Protein AF-A0A222WKD4-F1 (afdb_monomer_lite)

Radius of gyration: 14.37 Å; chains: 1; bounding box: 38×21×34 Å

Sequence (92 aa):
MSFTSTSILPDDASYNKLINLIDLLGYTKQRNEFKTEGLLASYFWYQHKNYRSYVGVELYIYRENGVISVDTRTRAGEVIGILNIKIKLLNI

pLDDT: mean 73.9, std 20.0, range [30.33, 92.69]

Structure (mmCIF, N/CA/C/O backbone):
data_AF-A0A222WKD4-F1
#
_entry.id   AF-A0A222WKD4-F1
#
loop_
_atom_site.group_PDB
_atom_site.id
_atom_site.type_symbol
_atom_site.label_atom_id
_atom_site.label_alt_id
_atom_site.label_comp_id
_atom_site.label_asym_id
_atom_site.label_entity_id
_atom_site.label_seq_id
_atom_site.pdbx_PDB_ins_code
_atom_site.Cartn_x
_atom_site.Cartn_y
_atom_site.Cartn_z
_atom_site.occupancy
_atom_site.B_iso_or_equiv
_atom_site.auth_seq_id
_atom_site.auth_comp_id
_atom_site.auth_asym_id
_atom_site.auth_atom_id
_atom_site.pdbx_PDB_model_num
ATOM 1 N N . MET A 1 1 ? 17.735 12.448 -6.247 1.00 52.00 1 MET A N 1
ATOM 2 C CA . MET A 1 1 ? 16.584 13.115 -5.585 1.00 52.00 1 MET A CA 1
ATOM 3 C C . MET A 1 1 ? 15.462 12.098 -5.405 1.00 52.00 1 MET A C 1
ATOM 5 O O . MET A 1 1 ? 15.316 11.243 -6.271 1.00 52.00 1 MET A O 1
ATOM 9 N N . SER A 1 2 ? 14.696 12.160 -4.313 1.00 59.53 2 SER A N 1
ATOM 10 C CA . SER A 1 2 ? 13.499 11.322 -4.123 1.00 59.53 2 SER A CA 1
ATOM 11 C C . SER A 1 2 ? 12.256 12.194 -4.027 1.00 59.53 2 SER A C 1
ATOM 13 O O . SER A 1 2 ? 12.271 13.172 -3.285 1.00 59.53 2 SER A O 1
ATOM 15 N N . PHE A 1 3 ? 11.202 11.832 -4.754 1.00 70.88 3 PHE A N 1
ATOM 16 C CA . PHE A 1 3 ? 9.903 12.495 -4.665 1.00 70.88 3 PHE A CA 1
ATOM 17 C C . PHE A 1 3 ? 9.010 11.701 -3.714 1.00 70.88 3 PHE A C 1
ATOM 19 O O . PHE A 1 3 ? 8.852 10.491 -3.894 1.00 70.88 3 PHE A O 1
ATOM 26 N N . THR A 1 4 ? 8.465 12.366 -2.701 1.00 79.06 4 THR A N 1
ATOM 27 C CA . THR A 1 4 ? 7.542 11.776 -1.727 1.00 79.06 4 THR A CA 1
ATOM 28 C C . THR A 1 4 ? 6.174 12.420 -1.869 1.00 79.06 4 THR A C 1
ATOM 30 O O . THR A 1 4 ? 6.072 13.641 -1.958 1.00 79.06 4 THR A O 1
ATOM 33 N N . SER A 1 5 ? 5.129 11.604 -1.883 1.00 85.75 5 SER A N 1
ATOM 34 C CA . SER A 1 5 ? 3.742 12.057 -1.918 1.00 85.75 5 SER A CA 1
ATOM 35 C C . SER A 1 5 ? 2.909 11.187 -0.991 1.00 85.75 5 SER A C 1
ATOM 37 O O . SER A 1 5 ? 3.071 9.971 -0.991 1.00 85.75 5 SER A O 1
ATOM 39 N N . THR A 1 6 ? 2.019 11.810 -0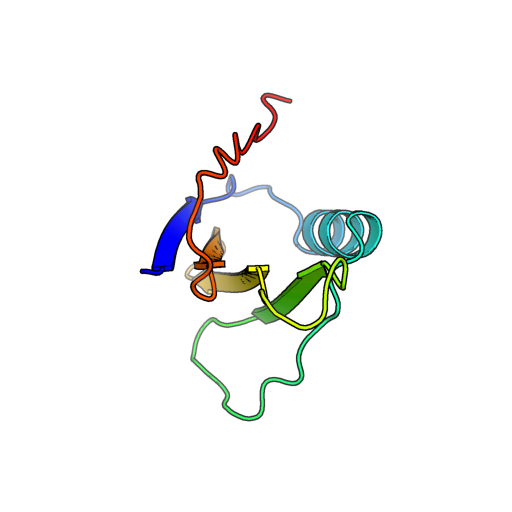.228 1.00 88.69 6 THR A N 1
ATOM 40 C CA . THR A 1 6 ? 1.083 11.125 0.665 1.00 88.69 6 THR A CA 1
ATOM 41 C C . THR A 1 6 ? -0.309 11.200 0.064 1.00 88.69 6 THR A C 1
ATOM 43 O O . THR A 1 6 ? -0.776 12.277 -0.302 1.00 88.69 6 THR A O 1
ATOM 46 N N . SER A 1 7 ? -0.968 10.051 -0.043 1.00 86.00 7 SER A N 1
ATOM 47 C CA . SER A 1 7 ? -2.366 9.941 -0.455 1.00 86.00 7 SER A CA 1
ATOM 48 C C . SER A 1 7 ? -3.192 9.449 0.723 1.00 86.00 7 SER A C 1
ATOM 50 O O . SER A 1 7 ? -2.930 8.374 1.256 1.00 86.00 7 SER A O 1
ATOM 52 N N . ILE A 1 8 ? -4.189 10.229 1.129 1.00 89.31 8 ILE A N 1
ATOM 53 C CA . ILE A 1 8 ? -5.150 9.830 2.160 1.00 89.31 8 ILE A CA 1
ATOM 54 C C . ILE A 1 8 ? -6.337 9.198 1.440 1.00 89.31 8 ILE A C 1
ATOM 56 O O . ILE A 1 8 ? -6.898 9.805 0.526 1.00 89.31 8 ILE A O 1
ATOM 60 N N . LEU A 1 9 ? -6.677 7.966 1.805 1.00 86.81 9 LEU A N 1
ATOM 61 C CA . LEU A 1 9 ? -7.825 7.275 1.236 1.00 86.81 9 LEU A CA 1
ATOM 62 C C . LEU A 1 9 ? -9.107 7.670 1.988 1.00 86.81 9 LEU A C 1
ATOM 64 O O . LEU A 1 9 ? -9.032 7.974 3.179 1.00 86.81 9 LEU A O 1
ATOM 68 N N . PRO A 1 10 ? -10.273 7.644 1.318 1.00 84.44 10 PRO A N 1
ATOM 69 C CA . PRO A 1 10 ? -11.565 7.852 1.969 1.00 84.44 10 PRO A CA 1
ATOM 70 C C . PRO A 1 10 ? -11.796 6.894 3.148 1.00 84.44 10 PRO A C 1
ATOM 72 O O . PRO A 1 10 ? -11.265 5.782 3.162 1.00 84.44 10 PRO A O 1
ATOM 75 N N . ASP A 1 11 ? -12.630 7.295 4.109 1.00 79.69 11 ASP A N 1
ATOM 76 C CA . ASP A 1 11 ? -12.866 6.543 5.355 1.00 79.69 11 ASP A CA 1
ATOM 77 C C . ASP A 1 11 ? -13.444 5.131 5.134 1.00 79.69 11 ASP A C 1
ATOM 79 O O . ASP A 1 11 ? -13.261 4.236 5.959 1.00 79.69 11 ASP A O 1
ATOM 83 N N . ASP A 1 12 ? -14.121 4.901 4.007 1.00 83.12 12 ASP A N 1
ATOM 84 C CA . ASP A 1 12 ? -14.691 3.609 3.613 1.00 83.12 12 ASP A CA 1
ATOM 85 C C . ASP A 1 12 ? -13.728 2.742 2.778 1.00 83.12 12 ASP A C 1
ATOM 87 O O . ASP A 1 12 ? -14.074 1.632 2.349 1.00 83.12 12 ASP A O 1
ATOM 91 N N . ALA A 1 13 ? -12.497 3.212 2.553 1.00 83.12 13 ALA A N 1
ATOM 92 C CA . ALA A 1 13 ? -11.516 2.501 1.757 1.00 83.12 13 ALA A CA 1
ATOM 93 C C . ALA A 1 13 ? -11.158 1.150 2.391 1.00 83.12 13 ALA A C 1
ATOM 95 O O . ALA A 1 13 ? -10.612 1.029 3.492 1.00 83.12 13 ALA A O 1
ATOM 96 N N . SER A 1 14 ? -11.429 0.082 1.643 1.00 88.69 14 SER A N 1
ATOM 97 C CA . SER A 1 14 ? -11.101 -1.270 2.077 1.00 88.69 14 SER A CA 1
ATOM 98 C C . SER A 1 14 ? -9.608 -1.543 1.910 1.00 88.69 14 SER A C 1
ATOM 100 O O . SER A 1 14 ? -9.100 -1.616 0.790 1.00 88.69 14 SER A O 1
ATOM 102 N N . TYR A 1 15 ? -8.927 -1.808 3.027 1.00 88.44 15 TYR A N 1
ATOM 103 C CA . TYR A 1 15 ? -7.526 -2.240 3.032 1.00 88.44 15 TYR A CA 1
ATOM 104 C C . TYR A 1 15 ? -7.285 -3.455 2.120 1.00 88.44 15 TYR A C 1
ATOM 106 O O . TYR A 1 15 ? -6.326 -3.474 1.359 1.00 88.44 15 TYR A O 1
ATOM 114 N N . ASN A 1 16 ? -8.190 -4.438 2.113 1.00 91.00 16 ASN A N 1
ATOM 115 C CA . ASN A 1 16 ? -8.044 -5.625 1.265 1.00 91.00 16 ASN A CA 1
ATOM 116 C C . ASN A 1 16 ? -8.100 -5.281 -0.230 1.00 91.00 16 ASN A C 1
ATOM 118 O O . ASN A 1 16 ? -7.341 -5.843 -1.016 1.00 91.00 16 ASN A O 1
ATOM 122 N N . LYS A 1 17 ? -8.965 -4.337 -0.629 1.00 90.25 17 LYS A N 1
ATOM 123 C CA . LYS A 1 17 ? -9.014 -3.862 -2.022 1.00 90.25 17 LYS A CA 1
ATOM 124 C C . LYS A 1 17 ? -7.716 -3.153 -2.407 1.00 90.25 17 LYS A C 1
ATOM 126 O O . LYS A 1 17 ? -7.217 -3.381 -3.505 1.00 90.25 17 LYS A O 1
ATOM 131 N N . LEU A 1 18 ? -7.163 -2.344 -1.500 1.00 90.50 18 LEU A N 1
ATOM 132 C CA . LEU A 1 18 ? -5.876 -1.681 -1.699 1.00 90.50 18 LEU A CA 1
ATOM 133 C C . LEU A 1 18 ? -4.749 -2.702 -1.903 1.00 90.50 18 LEU A C 1
ATOM 135 O O . LEU A 1 18 ? -3.991 -2.574 -2.858 1.00 90.50 18 LEU A O 1
ATOM 139 N N . ILE A 1 19 ? -4.669 -3.734 -1.058 1.00 92.69 19 ILE A N 1
ATOM 140 C CA . ILE A 1 19 ? -3.642 -4.776 -1.195 1.00 92.69 19 ILE A CA 1
ATOM 141 C C . ILE A 1 19 ? -3.777 -5.520 -2.526 1.00 92.69 19 ILE A C 1
ATOM 143 O O . ILE A 1 19 ? -2.794 -5.636 -3.251 1.00 92.69 19 ILE A O 1
ATOM 147 N N . ASN A 1 20 ? -4.991 -5.928 -2.901 1.00 91.69 20 ASN A N 1
ATOM 148 C CA . ASN A 1 20 ? -5.224 -6.604 -4.180 1.00 91.69 20 ASN A CA 1
ATOM 149 C C . ASN A 1 20 ? -4.804 -5.742 -5.381 1.00 91.69 20 ASN A C 1
ATOM 151 O O . ASN A 1 20 ? -4.259 -6.262 -6.352 1.00 91.69 20 ASN A O 1
ATOM 155 N N . LEU A 1 21 ? -5.052 -4.428 -5.325 1.00 90.19 21 LEU A N 1
ATOM 156 C CA . LEU A 1 21 ? -4.617 -3.499 -6.366 1.00 90.19 21 LEU A CA 1
ATOM 157 C C . LEU A 1 21 ? -3.087 -3.404 -6.430 1.00 90.19 21 LEU A C 1
ATOM 159 O O . LEU A 1 21 ? -2.519 -3.451 -7.516 1.00 90.19 21 LEU A O 1
ATOM 163 N N . ILE A 1 22 ? -2.422 -3.284 -5.281 1.00 91.25 22 ILE A N 1
ATOM 164 C CA . ILE A 1 22 ? -0.959 -3.196 -5.193 1.00 91.25 22 ILE A CA 1
ATOM 165 C C . ILE A 1 22 ? -0.300 -4.470 -5.743 1.00 91.25 22 ILE A C 1
ATOM 167 O O . ILE A 1 22 ? 0.640 -4.378 -6.536 1.00 91.25 22 ILE A O 1
ATOM 171 N N . ASP A 1 23 ? -0.835 -5.642 -5.398 1.00 88.50 23 ASP A N 1
ATOM 172 C CA . ASP A 1 23 ? -0.358 -6.929 -5.907 1.00 88.50 23 ASP A CA 1
ATOM 173 C C . ASP A 1 23 ? -0.579 -7.048 -7.428 1.00 88.50 23 ASP A C 1
ATOM 175 O O . ASP A 1 23 ? 0.320 -7.474 -8.155 1.00 88.50 23 ASP A O 1
ATOM 179 N N . LEU A 1 24 ? -1.733 -6.595 -7.942 1.00 90.56 24 LEU A N 1
ATOM 180 C CA . LEU A 1 24 ? -2.025 -6.566 -9.384 1.00 90.56 24 LEU A CA 1
ATOM 181 C C . LEU A 1 24 ? -1.052 -5.663 -10.160 1.00 90.56 24 LEU A C 1
ATOM 183 O O . LEU A 1 24 ? -0.696 -5.964 -11.299 1.00 90.56 24 LEU A O 1
ATOM 187 N N . LEU A 1 25 ? -0.604 -4.568 -9.545 1.00 88.06 25 LEU A N 1
ATOM 188 C CA . LEU A 1 25 ? 0.397 -3.662 -10.113 1.00 88.06 25 LEU A CA 1
ATOM 189 C C . LEU A 1 25 ? 1.824 -4.245 -10.081 1.00 88.06 25 LEU A C 1
ATOM 191 O O . LEU A 1 25 ? 2.755 -3.618 -10.590 1.00 88.06 25 LEU A O 1
ATOM 195 N N . GLY A 1 26 ? 2.011 -5.444 -9.520 1.00 87.50 26 GLY A N 1
ATOM 196 C CA . GLY A 1 26 ? 3.290 -6.151 -9.492 1.00 87.50 26 GLY A CA 1
ATOM 197 C C . GLY A 1 26 ? 4.257 -5.632 -8.431 1.00 87.50 26 GLY A C 1
ATOM 198 O O . GLY A 1 26 ? 5.463 -5.868 -8.525 1.00 87.50 26 GLY A O 1
ATOM 199 N N . TYR A 1 27 ? 3.760 -4.902 -7.433 1.00 89.88 27 TYR A N 1
ATOM 200 C CA . TYR A 1 27 ? 4.567 -4.539 -6.277 1.00 89.88 27 TYR A CA 1
ATOM 201 C C . TYR A 1 27 ? 4.875 -5.781 -5.445 1.00 89.88 27 TYR A C 1
ATOM 203 O O . TYR A 1 27 ? 4.040 -6.659 -5.254 1.00 89.88 27 TYR A O 1
ATOM 211 N N . THR A 1 28 ? 6.082 -5.836 -4.896 1.00 90.12 28 THR A N 1
ATOM 212 C CA . THR A 1 28 ? 6.487 -6.904 -3.984 1.00 90.12 28 THR A CA 1
ATOM 213 C C . THR A 1 28 ? 6.396 -6.406 -2.552 1.00 90.12 28 THR A C 1
ATOM 215 O O . THR A 1 28 ? 6.958 -5.360 -2.218 1.00 90.12 28 THR A O 1
ATOM 218 N N . LYS A 1 29 ? 5.704 -7.155 -1.689 1.00 91.25 29 LYS A N 1
ATOM 219 C CA . LYS A 1 29 ? 5.632 -6.846 -0.258 1.00 91.25 29 LYS A CA 1
ATOM 220 C C . LYS A 1 29 ? 7.024 -6.923 0.364 1.00 91.25 29 LYS A C 1
ATOM 222 O O . LYS A 1 29 ? 7.706 -7.941 0.243 1.00 91.25 29 LYS A O 1
ATOM 227 N N . GLN A 1 30 ? 7.437 -5.865 1.049 1.00 87.88 30 GLN A N 1
ATOM 228 C CA . GLN A 1 30 ? 8.699 -5.850 1.774 1.00 87.88 30 GLN A CA 1
ATOM 229 C C . GLN A 1 30 ? 8.518 -6.433 3.177 1.00 87.88 30 GLN A C 1
ATOM 231 O O . GLN A 1 30 ? 7.469 -6.308 3.819 1.00 87.88 30 GLN A O 1
ATOM 236 N N . ARG A 1 31 ? 9.569 -7.089 3.674 1.00 82.69 31 ARG A N 1
ATOM 237 C CA . ARG A 1 31 ? 9.628 -7.507 5.071 1.00 82.69 31 ARG A CA 1
ATOM 238 C C . ARG A 1 31 ? 9.960 -6.279 5.914 1.00 82.69 31 ARG A C 1
ATOM 240 O O . ARG A 1 31 ? 11.072 -5.770 5.849 1.00 82.69 31 ARG A O 1
ATOM 247 N N . ASN A 1 32 ? 9.004 -5.823 6.714 1.00 73.38 32 ASN A N 1
ATOM 248 C CA . ASN A 1 32 ? 9.258 -4.780 7.702 1.00 73.38 32 ASN A CA 1
ATOM 249 C C . ASN A 1 32 ? 10.005 -5.387 8.887 1.00 73.38 32 ASN A C 1
ATOM 251 O O . ASN A 1 32 ? 9.414 -6.068 9.724 1.00 73.38 32 ASN A O 1
ATOM 255 N N . GLU A 1 33 ? 11.317 -5.175 8.930 1.00 68.88 33 GLU A N 1
ATOM 256 C CA . GLU A 1 33 ? 12.161 -5.596 10.054 1.00 68.88 33 GLU A CA 1
ATOM 257 C C . GLU A 1 33 ? 11.945 -4.709 11.287 1.00 68.88 33 GLU A C 1
ATOM 259 O O . GLU A 1 33 ? 12.094 -5.167 12.418 1.00 68.88 33 GLU A O 1
ATOM 264 N N . PHE A 1 34 ? 11.491 -3.471 11.072 1.00 70.50 34 PHE A N 1
ATOM 265 C CA . PHE A 1 34 ? 11.150 -2.517 12.119 1.00 70.50 34 PHE A CA 1
ATOM 266 C C . PHE A 1 34 ? 9.640 -2.279 12.145 1.00 70.50 34 PHE A C 1
ATOM 268 O O . PHE A 1 34 ? 9.019 -2.005 11.116 1.00 70.50 34 PHE A O 1
ATOM 275 N N . LYS A 1 35 ? 9.040 -2.401 13.333 1.00 65.69 35 LYS A N 1
ATOM 276 C CA . LYS A 1 35 ? 7.634 -2.055 13.558 1.00 65.69 35 LYS A CA 1
ATOM 277 C C . LYS A 1 35 ? 7.534 -0.554 13.807 1.00 65.69 35 LYS A C 1
ATOM 279 O O . LYS A 1 35 ? 7.794 -0.100 14.916 1.00 65.69 35 LYS A O 1
ATOM 284 N N . THR A 1 36 ? 7.166 0.193 12.775 1.00 81.31 36 THR A N 1
ATOM 285 C CA . THR A 1 36 ? 6.726 1.583 12.920 1.00 81.31 36 THR A CA 1
ATOM 286 C C . THR A 1 36 ? 5.262 1.589 13.347 1.00 81.31 36 THR A C 1
ATOM 288 O O . THR A 1 36 ? 4.463 0.809 12.826 1.00 81.31 36 THR A O 1
ATOM 291 N N . GLU A 1 37 ? 4.910 2.427 14.319 1.00 83.75 37 GLU A N 1
ATOM 292 C CA . GLU A 1 37 ? 3.526 2.571 14.775 1.00 83.75 37 GLU A CA 1
ATOM 293 C C . GLU A 1 37 ? 2.614 2.985 13.609 1.00 83.75 37 GLU A C 1
ATOM 295 O O . GLU A 1 37 ? 3.031 3.721 12.717 1.00 83.7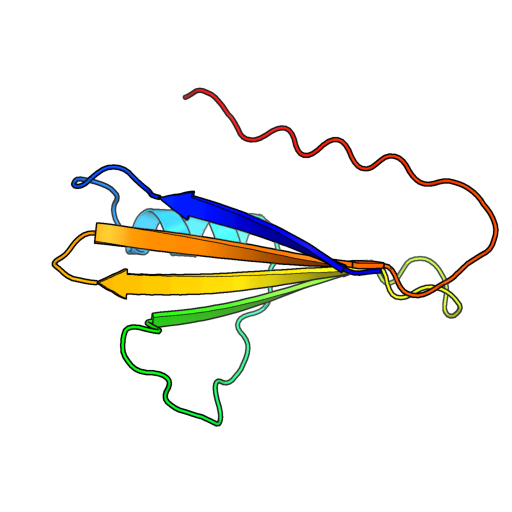5 37 GLU A O 1
ATOM 300 N N . GLY A 1 38 ? 1.403 2.426 13.548 1.00 86.31 38 GLY A N 1
ATOM 301 C CA . GLY A 1 38 ? 0.451 2.684 12.461 1.00 86.31 38 GLY A CA 1
ATOM 302 C C . GLY A 1 38 ? 0.799 2.054 11.102 1.00 86.31 38 GLY A C 1
ATOM 303 O O . GLY A 1 38 ? -0.084 1.960 10.251 1.00 86.31 38 GLY A O 1
ATOM 304 N N . LEU A 1 39 ? 2.027 1.569 10.872 1.00 89.44 39 LEU A N 1
ATOM 305 C CA . LEU A 1 39 ? 2.426 0.954 9.600 1.00 89.44 39 LEU A CA 1
ATOM 306 C C . LEU A 1 39 ? 1.809 -0.444 9.447 1.00 89.44 39 LEU A C 1
ATOM 308 O O . LEU A 1 39 ? 2.123 -1.371 10.196 1.00 89.44 39 LEU A O 1
ATOM 312 N N . LEU A 1 40 ? 0.977 -0.622 8.423 1.00 90.25 40 LEU A N 1
ATOM 313 C CA . LEU A 1 40 ? 0.338 -1.901 8.111 1.00 90.25 40 LEU A CA 1
ATOM 314 C C . LEU A 1 40 ? 1.202 -2.774 7.200 1.00 90.25 40 LEU A C 1
ATOM 316 O O . LEU A 1 40 ? 1.344 -3.979 7.422 1.00 90.25 40 LEU A O 1
ATOM 320 N N . ALA A 1 41 ? 1.769 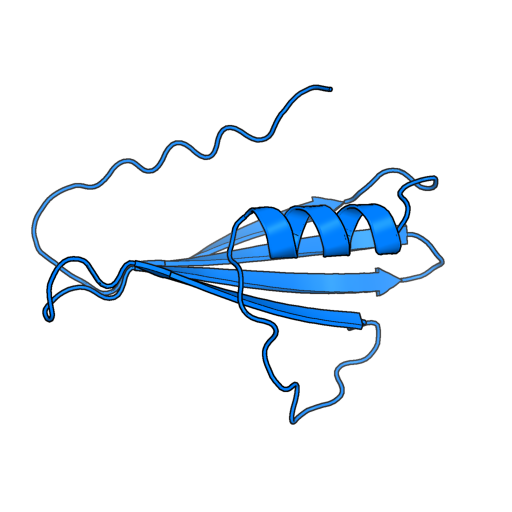-2.175 6.154 1.00 91.19 41 ALA A N 1
ATOM 321 C CA . ALA A 1 41 ? 2.585 -2.876 5.175 1.00 91.19 41 ALA A CA 1
ATOM 322 C C . ALA A 1 41 ? 3.440 -1.899 4.370 1.00 91.19 41 ALA A C 1
ATOM 324 O O . ALA A 1 41 ? 3.110 -0.724 4.225 1.00 91.19 41 ALA A O 1
ATOM 325 N N . SER A 1 42 ? 4.531 -2.413 3.818 1.00 91.06 42 SER A N 1
ATOM 326 C CA . SER A 1 42 ? 5.360 -1.706 2.852 1.00 91.06 42 SER A CA 1
ATOM 327 C C . SER A 1 42 ? 5.549 -2.567 1.611 1.00 91.06 42 SER A C 1
ATOM 329 O O . SER A 1 42 ? 5.537 -3.803 1.665 1.00 91.06 42 SER A O 1
ATOM 331 N N . TYR A 1 43 ? 5.686 -1.900 0.477 1.00 90.75 43 TYR A N 1
ATOM 332 C CA . TYR A 1 43 ? 5.788 -2.525 -0.827 1.00 90.75 43 TYR A CA 1
ATOM 333 C C . TYR A 1 43 ? 6.840 -1.822 -1.663 1.00 90.75 43 TYR A C 1
ATOM 335 O O . TYR A 1 43 ? 7.086 -0.627 -1.514 1.00 90.75 43 TYR A O 1
ATOM 343 N N . PHE A 1 44 ? 7.438 -2.569 -2.579 1.00 87.56 44 PHE A N 1
ATOM 344 C CA . PHE A 1 44 ? 8.418 -2.033 -3.498 1.00 87.56 44 PHE A CA 1
ATOM 345 C C . PHE A 1 44 ? 8.214 -2.579 -4.891 1.00 87.56 44 PHE A C 1
ATOM 347 O O . PHE A 1 44 ? 8.033 -3.778 -5.099 1.00 87.56 44 PHE A O 1
ATOM 354 N N . TRP A 1 45 ? 8.278 -1.669 -5.845 1.00 87.12 45 TRP A N 1
ATOM 355 C CA . TRP A 1 45 ? 8.320 -1.975 -7.255 1.00 87.12 45 TRP A CA 1
ATOM 356 C C . TRP A 1 45 ? 9.584 -1.371 -7.847 1.00 87.12 45 TRP A C 1
ATOM 358 O O . TRP A 1 45 ? 9.981 -0.261 -7.492 1.00 87.12 45 TRP A O 1
ATOM 368 N N . TYR A 1 46 ? 10.216 -2.087 -8.767 1.00 80.06 46 TYR A N 1
ATOM 369 C CA . TYR A 1 46 ? 11.382 -1.596 -9.486 1.00 80.06 46 TYR A CA 1
ATOM 370 C C . TYR A 1 46 ? 11.377 -2.102 -10.921 1.00 80.06 46 TYR A C 1
ATOM 372 O O . TYR A 1 46 ? 10.903 -3.201 -11.212 1.00 80.06 46 TYR A O 1
ATOM 380 N N . GLN A 1 47 ? 11.965 -1.317 -11.821 1.00 70.31 47 GLN A N 1
ATOM 381 C CA . GLN A 1 47 ? 12.139 -1.722 -13.209 1.00 70.31 47 GLN A CA 1
ATOM 382 C C . GLN A 1 47 ? 13.576 -2.196 -13.457 1.00 70.31 47 GLN A C 1
ATOM 384 O O . GLN A 1 47 ? 14.519 -1.420 -13.366 1.00 70.31 47 GLN A O 1
ATOM 389 N N . HIS A 1 48 ? 13.755 -3.466 -13.829 1.00 60.44 48 HIS A N 1
ATOM 390 C CA . HIS A 1 48 ? 15.049 -4.053 -14.222 1.00 60.44 48 HIS A CA 1
ATOM 391 C C . HIS A 1 48 ? 15.415 -3.786 -15.698 1.00 60.44 48 HIS A C 1
ATOM 393 O O . HIS A 1 48 ? 16.022 -4.619 -16.369 1.00 60.44 48 HIS A O 1
ATOM 399 N N . LYS A 1 49 ? 15.040 -2.628 -16.257 1.00 54.53 49 LYS A N 1
ATOM 400 C CA . LYS A 1 49 ? 15.488 -2.240 -17.603 1.00 54.53 49 LYS A CA 1
ATOM 401 C C . LYS A 1 49 ? 16.756 -1.401 -17.477 1.00 54.53 49 LYS A C 1
ATOM 403 O O . LYS A 1 49 ? 16.683 -0.194 -17.302 1.00 54.53 49 LYS A O 1
ATOM 408 N N . ASN A 1 50 ? 17.893 -2.076 -17.637 1.00 44.75 50 ASN A N 1
ATOM 409 C CA . ASN A 1 50 ? 19.267 -1.566 -17.657 1.00 44.75 50 ASN A CA 1
ATOM 410 C C . ASN A 1 50 ? 19.939 -1.421 -16.283 1.00 44.75 50 ASN A C 1
ATOM 412 O O . ASN A 1 50 ? 19.638 -0.541 -15.487 1.00 44.75 50 ASN A O 1
ATOM 416 N N . TYR A 1 51 ? 20.965 -2.254 -16.096 1.00 44.72 51 TYR A N 1
ATOM 417 C CA . TYR A 1 51 ? 21.904 -2.386 -14.972 1.00 44.72 51 TYR A CA 1
ATOM 418 C C . TYR A 1 51 ? 22.517 -1.078 -14.411 1.00 44.72 51 TYR A C 1
ATOM 420 O O . TYR A 1 51 ? 23.209 -1.108 -13.399 1.00 44.72 51 TYR A O 1
ATOM 428 N N . ARG A 1 52 ? 22.291 0.079 -15.048 1.00 51.78 52 ARG A N 1
ATOM 429 C CA . ARG A 1 52 ? 22.902 1.369 -14.689 1.00 51.78 52 ARG A CA 1
ATOM 430 C C . ARG A 1 52 ? 21.942 2.377 -14.050 1.00 51.78 52 ARG A C 1
ATOM 432 O O . ARG A 1 52 ? 22.417 3.413 -13.607 1.00 51.78 52 ARG A O 1
ATOM 439 N N . SER A 1 53 ? 20.639 2.093 -13.959 1.00 50.94 53 SER A N 1
ATOM 440 C CA . SER A 1 53 ? 19.670 2.992 -13.310 1.00 50.94 53 SER A CA 1
ATOM 441 C C . SER A 1 53 ? 18.618 2.189 -12.560 1.00 50.94 53 SER A C 1
ATOM 443 O O . SER A 1 53 ? 17.778 1.534 -13.168 1.00 50.94 53 SER A O 1
ATOM 445 N N . TYR A 1 54 ? 18.629 2.260 -11.232 1.00 55.69 54 TYR A N 1
ATOM 446 C CA . TYR A 1 54 ? 17.541 1.714 -10.427 1.00 55.69 54 TYR A CA 1
ATOM 447 C C . TYR A 1 54 ? 16.505 2.816 -10.215 1.00 55.69 54 TYR A C 1
ATOM 449 O O . TYR A 1 54 ? 16.710 3.720 -9.405 1.00 55.69 54 TYR A O 1
ATOM 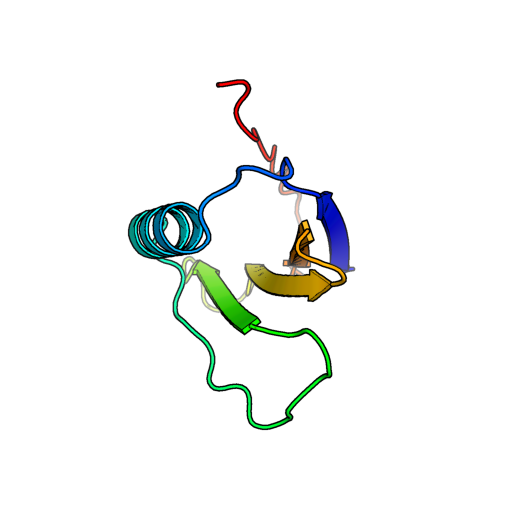457 N N . VAL A 1 55 ? 15.403 2.762 -10.966 1.00 69.50 55 VAL A N 1
ATOM 458 C CA . VAL A 1 55 ? 14.193 3.521 -10.634 1.00 69.50 55 VAL A CA 1
ATOM 459 C C . VAL A 1 55 ? 13.254 2.581 -9.896 1.00 69.50 55 VAL A C 1
ATOM 461 O O . VAL A 1 55 ? 12.894 1.516 -10.406 1.00 69.50 55 VAL A O 1
ATOM 464 N N . GLY A 1 56 ? 12.901 2.968 -8.675 1.00 80.62 56 GLY A N 1
ATOM 465 C CA . GLY A 1 56 ? 12.018 2.205 -7.808 1.00 80.62 56 GLY A CA 1
ATOM 466 C C . GLY A 1 56 ? 10.955 3.087 -7.174 1.00 80.62 56 GLY A C 1
ATOM 467 O O . GLY A 1 56 ? 11.164 4.284 -6.956 1.00 80.62 56 GLY A O 1
ATOM 468 N N . VAL A 1 57 ? 9.815 2.482 -6.875 1.00 85.06 57 VAL A N 1
ATOM 469 C CA . VAL A 1 57 ? 8.713 3.103 -6.148 1.00 85.06 57 VAL A CA 1
ATOM 470 C C . VAL A 1 57 ? 8.473 2.287 -4.890 1.00 85.06 57 VAL A C 1
ATOM 472 O O . VAL A 1 57 ? 8.167 1.098 -4.953 1.00 85.06 57 VAL A O 1
ATOM 475 N N . GLU A 1 58 ? 8.634 2.935 -3.747 1.00 88.81 58 GLU A N 1
ATOM 476 C CA . GLU A 1 58 ? 8.299 2.405 -2.431 1.00 88.81 58 GLU A CA 1
ATOM 477 C C . GLU A 1 58 ? 6.901 2.904 -2.055 1.00 88.81 58 GLU A C 1
ATOM 479 O O . GLU A 1 58 ? 6.588 4.081 -2.254 1.00 88.81 58 GLU A O 1
ATOM 484 N N . LEU A 1 59 ? 6.071 2.015 -1.516 1.00 90.62 59 LEU A N 1
ATOM 485 C CA . LEU A 1 59 ? 4.792 2.356 -0.903 1.00 90.62 59 LEU A CA 1
ATOM 486 C C . LEU A 1 59 ? 4.841 1.983 0.573 1.00 90.62 59 LEU A C 1
ATOM 488 O O . LEU A 1 59 ? 5.255 0.876 0.919 1.00 90.62 59 LEU A O 1
ATOM 492 N N . TYR A 1 60 ? 4.356 2.874 1.424 1.00 90.88 60 TYR A N 1
ATOM 493 C CA . TYR A 1 60 ? 4.157 2.627 2.845 1.00 90.88 60 TYR A CA 1
ATOM 494 C C . TYR A 1 60 ? 2.693 2.882 3.168 1.00 90.88 60 TYR A C 1
ATOM 496 O O . TYR A 1 60 ? 2.174 3.960 2.897 1.00 90.88 60 TYR A O 1
ATOM 504 N N . ILE A 1 61 ? 2.019 1.868 3.698 1.00 91.81 61 ILE A N 1
ATOM 505 C CA . ILE A 1 61 ? 0.597 1.933 4.016 1.00 91.81 61 ILE A CA 1
ATOM 506 C C . ILE A 1 61 ? 0.463 2.083 5.520 1.00 91.81 61 ILE A C 1
ATOM 508 O O . ILE A 1 61 ? 0.850 1.177 6.264 1.00 91.81 61 ILE A O 1
ATOM 512 N N . TYR A 1 62 ? -0.128 3.186 5.951 1.00 92.12 62 TYR A N 1
ATOM 513 C CA . TYR A 1 62 ? -0.409 3.454 7.351 1.00 92.12 62 TYR A CA 1
ATOM 514 C C . TYR A 1 62 ? -1.907 3.397 7.622 1.00 92.12 62 TYR A C 1
ATOM 516 O O . TYR A 1 62 ? -2.738 3.579 6.727 1.00 92.12 62 TYR A O 1
ATOM 524 N N . ARG A 1 63 ? -2.252 3.134 8.879 1.00 90.31 63 ARG A N 1
ATOM 525 C CA . ARG A 1 63 ? -3.595 3.327 9.406 1.00 90.31 63 ARG A CA 1
ATOM 526 C C . ARG A 1 63 ? -3.519 4.043 10.739 1.00 90.31 63 ARG A C 1
ATOM 528 O O . ARG A 1 63 ? -3.033 3.487 11.720 1.00 90.31 63 ARG A O 1
ATOM 535 N N . GLU A 1 64 ? -4.095 5.232 10.767 1.00 87.75 64 GLU A N 1
ATOM 536 C CA . GLU A 1 64 ? -4.176 6.083 11.947 1.00 87.75 64 GLU A CA 1
ATOM 537 C C . GLU A 1 64 ? -5.631 6.510 12.132 1.00 87.75 64 GLU A C 1
ATOM 539 O O . GLU A 1 64 ? -6.286 6.932 11.184 1.00 87.75 64 GLU A O 1
ATOM 544 N N . ASN A 1 65 ? -6.174 6.342 13.341 1.00 86.00 65 ASN A N 1
ATOM 545 C CA . ASN A 1 65 ? -7.566 6.692 13.667 1.00 86.00 65 ASN A CA 1
ATOM 546 C C . ASN A 1 65 ? -8.623 6.106 12.703 1.00 86.00 65 ASN A C 1
ATOM 548 O O . ASN A 1 65 ? -9.669 6.702 12.478 1.00 86.00 65 ASN A O 1
ATOM 552 N N . GLY A 1 66 ? -8.353 4.928 12.128 1.00 83.69 66 GLY A N 1
ATOM 553 C CA . GLY A 1 66 ? -9.244 4.253 11.174 1.00 83.69 66 GLY A CA 1
ATOM 554 C C . GLY A 1 66 ? -9.056 4.671 9.712 1.00 83.69 66 GLY A C 1
ATOM 555 O O . GLY A 1 66 ? -9.450 3.914 8.826 1.00 83.69 66 GLY A O 1
ATOM 556 N N . VAL A 1 67 ? -8.369 5.784 9.456 1.00 87.69 67 VAL A N 1
ATOM 557 C CA . VAL A 1 67 ? -8.079 6.302 8.115 1.00 87.69 67 VAL A CA 1
ATOM 558 C C . VAL A 1 67 ? -6.840 5.612 7.553 1.00 87.69 67 VAL A C 1
ATOM 560 O O . VAL A 1 67 ? -5.847 5.434 8.260 1.00 87.69 67 VAL A O 1
ATOM 563 N N . ILE A 1 68 ? -6.891 5.198 6.285 1.00 90.25 68 ILE A N 1
ATOM 564 C CA . ILE A 1 68 ? -5.743 4.603 5.590 1.00 90.25 68 ILE A CA 1
ATOM 565 C C . ILE A 1 68 ? -5.026 5.692 4.795 1.00 90.25 68 ILE A C 1
ATOM 567 O O . ILE A 1 68 ? -5.645 6.390 3.993 1.00 90.25 68 ILE A O 1
ATOM 571 N N . SER A 1 69 ? -3.712 5.789 4.953 1.00 91.50 69 SER A N 1
ATOM 572 C CA . SER A 1 69 ? -2.862 6.623 4.107 1.00 91.50 69 SER A CA 1
ATOM 573 C C . SER A 1 69 ? -1.803 5.781 3.405 1.00 91.50 69 SER A C 1
ATOM 575 O O . SER A 1 69 ? -1.387 4.721 3.879 1.00 91.50 69 SER A O 1
ATOM 577 N N . VAL A 1 70 ? -1.400 6.239 2.225 1.00 90.25 70 VAL A N 1
ATOM 578 C CA . VAL A 1 70 ? -0.367 5.613 1.407 1.00 90.25 70 VAL A CA 1
ATOM 579 C C . VAL A 1 70 ? 0.684 6.658 1.082 1.00 90.25 70 VAL A C 1
ATOM 581 O O . VAL A 1 70 ? 0.446 7.581 0.300 1.00 90.25 70 VAL A O 1
ATOM 584 N N . ASP A 1 71 ? 1.864 6.479 1.655 1.00 89.44 71 ASP A N 1
ATOM 585 C CA . ASP A 1 71 ? 3.044 7.250 1.304 1.00 89.44 71 ASP A CA 1
ATOM 586 C C . ASP A 1 71 ? 3.748 6.583 0.132 1.00 89.44 71 ASP A C 1
ATOM 588 O O . ASP A 1 71 ? 4.162 5.426 0.193 1.00 89.44 71 ASP A O 1
ATOM 592 N N . THR A 1 72 ? 3.911 7.337 -0.945 1.00 86.88 72 THR A N 1
ATOM 593 C CA . THR A 1 72 ? 4.648 6.934 -2.135 1.00 86.88 72 THR A CA 1
ATOM 594 C C . THR A 1 72 ? 5.990 7.637 -2.143 1.00 86.88 72 THR A C 1
ATOM 596 O O . THR A 1 72 ? 6.056 8.866 -2.170 1.00 86.88 72 THR A O 1
ATOM 599 N N . ARG A 1 73 ? 7.075 6.868 -2.186 1.00 84.75 73 ARG A N 1
ATOM 600 C CA . ARG A 1 73 ? 8.430 7.388 -2.343 1.00 84.75 73 ARG A CA 1
ATOM 601 C C . ARG A 1 73 ? 9.031 6.865 -3.637 1.00 84.75 73 ARG A C 1
ATOM 603 O O . ARG A 1 73 ? 9.336 5.686 -3.777 1.00 84.75 73 ARG A O 1
ATOM 610 N N . THR A 1 74 ? 9.239 7.766 -4.588 1.00 80.56 74 THR A N 1
ATOM 611 C CA . THR A 1 74 ? 9.947 7.453 -5.830 1.00 80.56 74 THR A CA 1
ATOM 612 C C . THR A 1 74 ? 11.431 7.697 -5.627 1.00 80.56 74 THR A C 1
ATOM 614 O O . THR A 1 74 ? 11.853 8.806 -5.283 1.00 80.56 74 THR A O 1
ATOM 617 N N . ARG A 1 75 ? 12.237 6.664 -5.859 1.00 71.19 75 ARG A N 1
ATOM 618 C CA . ARG A 1 75 ? 13.693 6.761 -5.911 1.00 71.19 75 ARG A CA 1
ATOM 619 C C . ARG A 1 75 ? 14.126 6.699 -7.365 1.00 71.19 75 ARG A C 1
ATOM 621 O O . ARG A 1 75 ? 14.007 5.661 -8.007 1.00 71.19 75 ARG A O 1
ATOM 628 N N . ALA A 1 76 ? 14.642 7.814 -7.869 1.00 60.94 76 ALA A N 1
ATOM 629 C CA . ALA A 1 76 ? 15.422 7.817 -9.094 1.00 60.94 76 ALA A CA 1
ATOM 630 C C . ALA A 1 76 ? 16.898 7.635 -8.717 1.00 60.94 76 ALA A C 1
ATOM 632 O O . ALA A 1 76 ? 17.492 8.520 -8.095 1.00 60.94 76 ALA A O 1
ATOM 633 N N . GLY A 1 77 ? 17.475 6.482 -9.055 1.00 55.19 77 GLY A N 1
ATOM 634 C CA . GLY A 1 77 ? 18.923 6.336 -9.167 1.00 55.19 77 GLY A CA 1
ATOM 635 C C . GLY A 1 77 ? 19.422 7.139 -10.369 1.00 55.19 77 GLY A C 1
ATOM 636 O O . GLY A 1 77 ? 18.790 7.121 -11.424 1.00 55.19 77 GLY A O 1
ATOM 637 N N . GLU A 1 78 ? 20.511 7.885 -10.192 1.00 43.56 78 GLU A N 1
ATOM 638 C CA . GLU A 1 78 ? 21.125 8.736 -11.220 1.00 43.56 78 GLU A CA 1
ATOM 639 C C . GLU A 1 78 ? 21.352 7.989 -12.545 1.00 43.56 78 GLU A C 1
ATOM 641 O O . GLU A 1 78 ? 22.041 6.976 -12.552 1.00 43.56 78 GLU A O 1
ATOM 646 N N . VAL A 1 79 ? 20.846 8.530 -13.662 1.00 40.16 79 VAL A N 1
ATOM 647 C CA . VAL A 1 79 ? 21.506 8.494 -14.981 1.00 40.16 79 VAL A CA 1
ATOM 648 C C . VAL A 1 79 ? 21.208 9.802 -15.717 1.00 40.16 79 VAL A C 1
ATOM 650 O O . VAL A 1 79 ? 20.094 10.323 -15.679 1.00 40.16 79 VAL A O 1
ATOM 653 N N . ILE A 1 80 ? 22.242 10.331 -16.376 1.00 39.25 80 ILE A N 1
ATOM 654 C CA . ILE A 1 80 ? 22.206 11.462 -17.306 1.00 39.25 80 ILE A CA 1
ATOM 655 C C . ILE A 1 80 ? 21.100 11.227 -18.346 1.00 39.25 80 ILE A C 1
ATOM 657 O O . ILE A 1 80 ? 21.216 10.332 -19.179 1.00 39.25 80 ILE A O 1
ATOM 661 N N . GLY A 1 81 ? 20.052 12.053 -18.318 1.00 35.72 81 GLY A N 1
ATOM 662 C CA . GLY A 1 81 ? 19.058 12.130 -19.391 1.00 35.72 81 GLY A CA 1
ATOM 663 C C . GLY A 1 81 ? 17.638 11.743 -18.979 1.00 35.72 81 GLY A C 1
ATOM 664 O O . GLY A 1 81 ? 17.243 10.594 -19.100 1.00 35.72 81 GLY A O 1
ATOM 665 N N . ILE A 1 82 ? 16.888 12.761 -18.545 1.00 42.59 82 ILE A N 1
ATOM 666 C CA . ILE A 1 82 ? 15.437 12.973 -18.707 1.00 42.59 82 ILE A CA 1
ATOM 667 C C . ILE A 1 82 ? 14.555 11.712 -18.640 1.00 42.59 82 ILE A C 1
ATOM 669 O O . ILE A 1 82 ? 14.395 11.012 -19.636 1.00 42.59 82 ILE A O 1
ATOM 673 N N . LEU A 1 83 ? 13.810 11.532 -17.543 1.00 33.66 83 LEU A N 1
ATOM 674 C CA . LEU A 1 83 ? 12.574 10.747 -17.594 1.00 33.66 83 LEU A CA 1
ATOM 675 C C . LEU A 1 83 ? 11.442 11.435 -16.818 1.00 33.66 83 LEU A C 1
ATOM 677 O O . LEU A 1 83 ? 11.419 11.471 -15.590 1.00 33.66 83 LEU A O 1
ATOM 681 N N . ASN A 1 84 ? 10.492 11.986 -17.575 1.00 37.09 84 ASN A N 1
ATOM 682 C CA . ASN A 1 84 ? 9.185 12.429 -17.098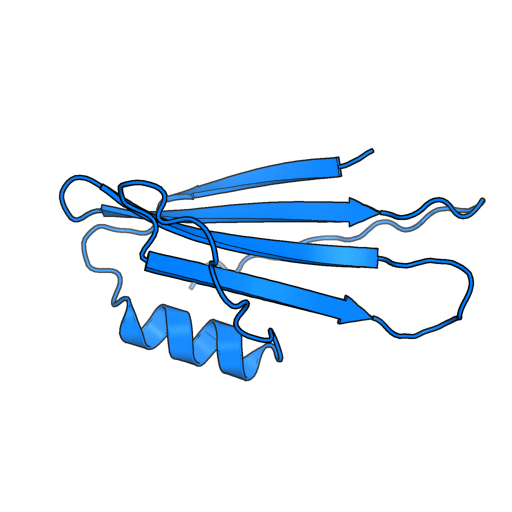 1.00 37.09 84 ASN A CA 1
ATOM 683 C C . ASN A 1 84 ? 8.330 11.195 -16.768 1.00 37.09 84 ASN A C 1
ATOM 685 O O . ASN A 1 84 ? 7.875 10.509 -17.683 1.00 37.09 84 ASN A O 1
ATOM 689 N N . ILE A 1 85 ?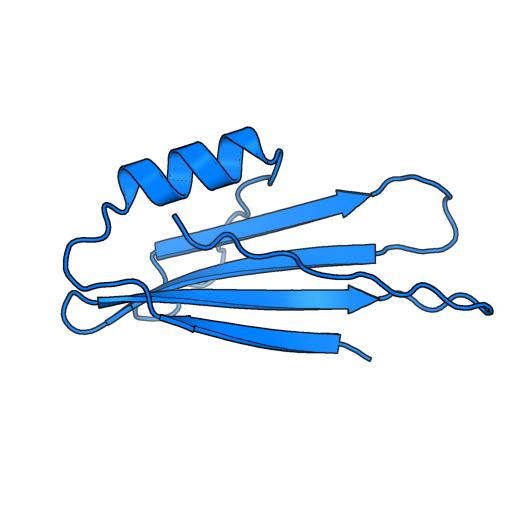 8.071 10.926 -15.487 1.00 43.81 85 ILE A N 1
ATOM 690 C CA . ILE A 1 85 ? 7.092 9.914 -15.063 1.00 43.81 85 ILE A CA 1
ATOM 691 C C . ILE A 1 85 ? 5.810 10.644 -14.644 1.00 43.81 85 ILE A C 1
ATOM 693 O O . ILE A 1 85 ? 5.720 11.200 -13.553 1.00 43.81 85 ILE A O 1
ATOM 697 N N . LYS A 1 86 ? 4.809 10.666 -15.536 1.00 34.44 86 LYS A N 1
ATOM 698 C CA . LYS A 1 86 ? 3.438 11.097 -15.217 1.00 34.44 86 LYS A CA 1
ATOM 699 C C . LYS A 1 86 ? 2.753 10.000 -14.398 1.00 34.44 86 LYS A C 1
ATOM 701 O O . LYS A 1 86 ? 2.343 8.986 -14.957 1.00 34.44 86 LYS A O 1
ATOM 706 N N . ILE A 1 87 ? 2.595 10.217 -13.095 1.00 41.19 87 ILE A N 1
ATOM 707 C CA . ILE A 1 87 ? 1.718 9.401 -12.248 1.00 41.19 87 ILE A CA 1
ATOM 708 C C . ILE A 1 87 ? 0.279 9.833 -12.543 1.00 41.19 87 ILE A C 1
ATOM 710 O O . ILE A 1 87 ? -0.141 10.933 -12.191 1.00 41.19 87 ILE A O 1
ATOM 714 N N . LYS A 1 88 ? -0.464 8.982 -13.250 1.00 34.19 88 LYS A N 1
ATOM 715 C CA . LYS A 1 88 ? -1.900 9.141 -13.490 1.00 34.19 88 LYS A CA 1
ATOM 716 C C . LYS A 1 88 ? -2.623 8.323 -12.420 1.00 34.19 88 LYS A C 1
ATOM 718 O O . LYS A 1 88 ? -2.915 7.153 -12.642 1.00 34.19 88 LYS A O 1
ATOM 723 N N . LEU A 1 89 ? -2.837 8.908 -11.243 1.00 35.53 89 LEU A N 1
ATOM 724 C CA . LEU A 1 89 ? -3.758 8.332 -10.264 1.00 35.53 89 LEU A CA 1
ATOM 725 C C . LEU A 1 89 ? -5.191 8.633 -10.720 1.00 35.53 89 LEU A C 1
ATOM 727 O O . LEU A 1 89 ? -5.514 9.745 -11.139 1.00 35.53 89 LEU A O 1
ATOM 731 N N . LEU A 1 90 ? -5.983 7.568 -10.759 1.00 33.59 90 LEU A N 1
ATOM 732 C CA . LEU A 1 90 ? -7.328 7.478 -11.306 1.00 33.59 90 LEU A CA 1
ATOM 733 C C . LEU A 1 90 ? -8.333 8.272 -10.458 1.00 33.59 90 LEU A C 1
ATOM 735 O O . LEU A 1 90 ? -8.421 8.057 -9.256 1.00 33.59 90 LEU A O 1
ATOM 739 N N . ASN A 1 91 ? -9.123 9.125 -11.119 1.00 30.33 91 ASN A N 1
ATOM 740 C CA . ASN A 1 91 ? -10.500 9.414 -10.717 1.00 30.33 91 ASN A CA 1
ATOM 741 C C . ASN A 1 91 ? -11.344 8.196 -11.118 1.00 30.33 91 ASN A C 1
ATOM 743 O O . ASN A 1 91 ? -11.631 8.035 -12.308 1.00 30.33 91 ASN A O 1
ATOM 747 N N . ILE A 1 92 ? -11.695 7.345 -10.156 1.00 37.53 92 ILE A N 1
ATOM 748 C CA . ILE A 1 92 ? -12.865 6.455 -10.202 1.00 37.53 92 ILE A CA 1
ATOM 749 C C . ILE A 1 92 ? -13.503 6.516 -8.822 1.00 37.53 92 ILE A C 1
ATOM 751 O O . ILE A 1 92 ? -12.739 6.360 -7.844 1.00 37.53 92 ILE A O 1
#

Foldseek 3Di:
DKDKDKDWDDLPDDPVVVVVVCVVVVWDWDDDPDDDPQWDTKTKDWDPPDPQWTWMWIWTWGADPSIIMIMIMIDTDDDPDDDDDDDDDDDD

Secondary structure (DSSP, 8-state):
-EEEEEEEPPTT--HHHHHHHHHHTTPEEP--SS--TTEEEEEEEE--S-TT--EEEEEEEEEETTEEEEEEEEEE---SS-----------

Organism: NCBI:txid172713